Protein AF-A0A9J5XFQ7-F1 (afdb_monomer)

Nearest PDB structures (foldseek):
  2aw5-assembly2_C  TM=8.540E-01  e=1.782E-06  Homo sapiens
  7x11-assembly1_D  TM=8.668E-01  e=4.063E-06  Homo sapiens
  2aw5-assembly1_A-2  TM=8.527E-01  e=4.613E-06  Homo sapiens
  8eyn-assembly1_A  TM=8.524E-01  e=6.333E-06  Homo sapiens
  1do8-assembly1_A  TM=7.911E-01  e=7.189E-06  Homo sapiens

InterPro domains:
  IPR012302 Malic enzyme, NAD-binding [PF03949] (42-78)
  IPR015884 Malic enzyme, conserved site [PS00331] (38-54)
  IPR036291 NAD(P)-binding domain superfamily [SSF51735] (43-79)
  IPR037062 Malic enzyme, N-terminal domain superfamily [G3DSA:3.40.50.10380] (1-39)
  IPR046346 Aminoacid dehydrogenase-like, N-terminal domain superfamily [SSF53223] (1-41)

Sequence (112 aa):
MKVVKQNYGEKVLVQYEDFANHNAFELLVNYGTTHLVFNDDMQGTAAVVLAGLVASLKLLGGSLVDHTFLFFGAGEVSLDFLLKSQVFNRFGRRAMSNSIQVMFHELLHVLS

Secondary structure (DSSP, 8-state):
-HHHHHHH-TT--EEE-S--HHHHHHHHHHHTTTS-EEEIIIIIHHHHHHHHHHHHHHHH-S-GGGS-------TTHHHHHHHHHHHHHHH-HHHHHSS----TTSTTSS--

pLDDT: mean 75.74, std 19.27, range [28.83, 97.5]

Solvent-accessible surface area (backbone atoms only — not comparable to full-atom values): 6834 Å² total; per-residue (Å²): 109,70,66,58,32,73,75,62,36,82,82,43,74,46,79,47,71,95,54,61,69,69,59,43,51,50,52,45,68,76,33,49,88,82,42,52,53,52,39,42,78,38,55,44,49,25,49,54,53,49,50,52,54,61,56,48,33,76,76,71,52,83,56,72,52,80,48,72,61,84,83,88,79,73,92,47,64,54,33,62,53,43,33,50,50,51,49,34,76,73,65,33,73,65,36,56,71,70,31,70,81,72,74,79,76,61,69,73,66,79,79,108

Radius of gyration: 16.8 Å; Cα contacts (8 Å, |Δi|>4): 96; chains: 1; bounding box: 47×30×41 Å

Mean predicted aligned error: 9.03 Å

Organism: Solanum commersonii (NCBI:txid4109)

Foldseek 3Di:
DVVCCVVPNQQDADEAEDDQQVVQVVCCVVPVVRGNYDYCVQQVLLVVVVVVVVVCCVVVPDDLLVDADDDDDDSHVRNVVNNLVVCCVVPHDSSVPRHDPHCPPPPVPVVD

Structure (mmCIF, N/CA/C/O backbone):
data_AF-A0A9J5XFQ7-F1
#
_entry.id   AF-A0A9J5XFQ7-F1
#
loop_
_atom_site.group_PDB
_atom_site.id
_atom_site.type_symbol
_atom_site.label_atom_id
_atom_site.label_alt_id
_atom_site.label_comp_id
_atom_site.label_asym_id
_atom_site.label_entity_id
_atom_site.label_seq_id
_atom_site.pdbx_PDB_ins_code
_atom_site.Cartn_x
_atom_site.Cartn_y
_atom_site.Cartn_z
_atom_site.occupancy
_atom_site.B_iso_or_equiv
_atom_site.auth_seq_id
_atom_site.auth_comp_id
_atom_site.auth_asym_id
_atom_site.auth_atom_id
_atom_site.pdbx_PDB_model_num
ATOM 1 N N . MET A 1 1 ? -12.670 3.572 16.508 1.00 89.06 1 MET A N 1
ATOM 2 C CA . MET A 1 1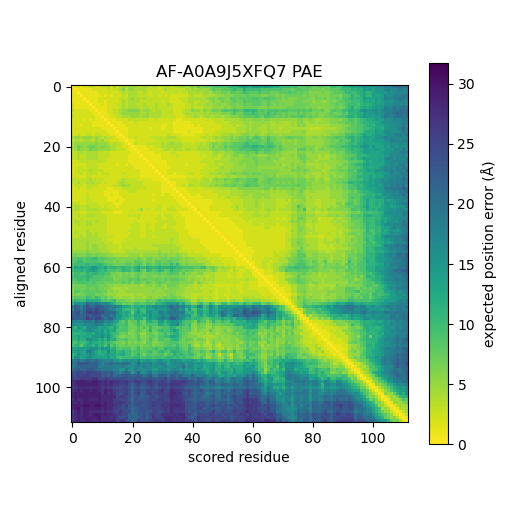 ? -12.997 2.408 15.649 1.00 89.06 1 MET A CA 1
ATOM 3 C C . MET A 1 1 ? -14.231 1.621 16.076 1.00 89.06 1 MET A C 1
ATOM 5 O O . MET A 1 1 ? -15.066 1.362 15.220 1.00 89.06 1 MET A O 1
ATOM 9 N N . LYS A 1 2 ? -14.436 1.341 17.371 1.00 91.31 2 LYS A N 1
ATOM 10 C CA . LYS A 1 2 ? -15.641 0.649 17.873 1.00 91.31 2 LYS A CA 1
ATOM 11 C C . LYS A 1 2 ? -16.976 1.257 17.401 1.00 91.31 2 LYS A C 1
ATOM 13 O O . LYS A 1 2 ? -17.800 0.535 16.861 1.00 91.31 2 LYS A O 1
ATOM 18 N N . VAL A 1 3 ? -17.160 2.573 17.546 1.00 95.69 3 VAL A N 1
ATOM 19 C CA . VAL A 1 3 ? -18.407 3.262 17.139 1.00 95.69 3 VAL A CA 1
ATOM 20 C C . VAL A 1 3 ? -18.652 3.161 15.631 1.00 95.69 3 VAL A C 1
ATOM 22 O O . VAL A 1 3 ? -19.776 2.940 15.200 1.00 95.69 3 VAL A O 1
ATOM 25 N N . VAL A 1 4 ? -17.596 3.257 14.820 1.00 94.62 4 VAL A N 1
ATOM 26 C CA . VAL A 1 4 ? -17.697 3.138 13.356 1.00 94.62 4 VAL A CA 1
ATOM 27 C C . VAL A 1 4 ? -18.188 1.742 12.966 1.00 94.62 4 VAL A C 1
ATOM 29 O O . VAL A 1 4 ? -19.145 1.628 12.208 1.00 94.62 4 VAL A O 1
ATOM 32 N N . LYS A 1 5 ? -17.627 0.680 13.559 1.00 93.75 5 LYS A N 1
ATOM 33 C CA . LYS A 1 5 ? -18.117 -0.693 13.353 1.00 93.75 5 LYS A CA 1
ATOM 34 C C . LYS A 1 5 ? -19.547 -0.903 13.848 1.00 93.75 5 LYS A C 1
ATOM 36 O O . LYS A 1 5 ? -20.323 -1.585 13.191 1.00 93.75 5 LYS A O 1
ATOM 41 N N . GLN A 1 6 ? -19.908 -0.316 14.987 1.00 95.12 6 GLN A N 1
ATOM 42 C CA . GLN A 1 6 ? -21.265 -0.423 15.529 1.00 95.12 6 GLN A CA 1
ATOM 43 C C . GLN A 1 6 ? -22.305 0.227 14.612 1.00 95.12 6 GLN A C 1
ATOM 45 O O . GLN A 1 6 ? -23.381 -0.332 14.429 1.00 95.12 6 GLN A O 1
ATOM 50 N N . ASN A 1 7 ? -21.973 1.372 14.015 1.00 97.50 7 ASN A N 1
ATOM 51 C CA . ASN A 1 7 ? -22.909 2.127 13.187 1.00 97.50 7 ASN A CA 1
ATOM 52 C C . ASN A 1 7 ? -22.972 1.621 11.738 1.00 97.50 7 ASN A C 1
ATOM 54 O O . ASN A 1 7 ? -24.035 1.675 11.127 1.00 97.50 7 ASN A O 1
ATOM 58 N N . TYR A 1 8 ? -21.851 1.142 11.188 1.00 96.62 8 TYR A N 1
ATOM 59 C CA . TYR A 1 8 ? -21.719 0.823 9.759 1.00 96.62 8 TYR A CA 1
ATOM 60 C C . TYR A 1 8 ? -21.391 -0.655 9.472 1.00 96.62 8 TYR A C 1
ATOM 62 O O . TYR A 1 8 ? -21.301 -1.059 8.314 1.00 96.62 8 TYR A O 1
ATOM 70 N N . GLY A 1 9 ? -21.253 -1.480 10.513 1.00 94.62 9 GLY A N 1
ATOM 71 C CA . GLY A 1 9 ? -20.990 -2.917 10.429 1.00 94.62 9 GLY A CA 1
ATOM 72 C C . GLY A 1 9 ? -19.504 -3.293 10.448 1.00 94.62 9 GLY A C 1
ATOM 73 O O . GLY A 1 9 ? -18.618 -2.477 10.214 1.00 94.62 9 GLY A O 1
ATOM 74 N N . GLU A 1 10 ? -19.220 -4.577 10.693 1.00 92.81 10 GLU A N 1
ATOM 75 C CA . GLU A 1 10 ? -17.846 -5.111 10.792 1.00 92.81 10 GLU A CA 1
ATOM 76 C C . GLU A 1 10 ? -17.030 -4.980 9.497 1.00 92.81 10 GLU A C 1
ATOM 78 O O . GLU A 1 10 ? -15.802 -4.971 9.541 1.00 92.81 10 GLU A O 1
ATOM 83 N N . LYS A 1 11 ? -17.707 -4.881 8.347 1.00 94.38 11 LYS A N 1
ATOM 84 C CA . LYS A 1 11 ? -17.084 -4.795 7.018 1.00 94.38 11 LYS A CA 1
ATOM 85 C C . LYS A 1 11 ? -16.907 -3.361 6.510 1.00 94.38 11 LYS A C 1
ATOM 87 O O . LYS A 1 11 ? -16.584 -3.180 5.339 1.00 94.38 11 LYS A O 1
ATOM 92 N N . VAL A 1 12 ? -17.137 -2.353 7.350 1.00 96.88 12 VAL A N 1
ATOM 93 C CA . VAL A 1 12 ? -16.863 -0.963 6.975 1.00 96.88 12 VAL A CA 1
ATOM 94 C C . VAL A 1 12 ? -15.369 -0.786 6.689 1.00 96.88 12 VAL A C 1
ATOM 96 O O . VAL A 1 12 ? -14.528 -1.148 7.512 1.00 96.88 12 VAL A O 1
ATOM 99 N N . LEU A 1 13 ? -15.054 -0.253 5.509 1.00 96.12 13 LEU A N 1
ATOM 100 C CA . LEU A 1 13 ? -13.698 0.133 5.129 1.00 96.12 13 LEU A CA 1
ATOM 101 C C . LEU A 1 13 ? -13.427 1.545 5.648 1.00 96.12 13 LEU A C 1
ATOM 103 O O . LEU A 1 13 ? -14.233 2.448 5.424 1.00 96.12 13 LEU A O 1
ATOM 107 N N . VAL A 1 14 ? -12.300 1.735 6.325 1.00 96.25 14 VAL A N 1
ATOM 108 C CA . VAL A 1 14 ? -11.877 3.041 6.837 1.00 96.25 14 VAL A CA 1
ATOM 109 C C . VAL A 1 14 ? -10.524 3.398 6.232 1.00 96.25 14 VAL A C 1
ATOM 111 O O . VAL A 1 14 ? -9.535 2.705 6.458 1.00 96.25 14 VAL A O 1
ATOM 114 N N . GLN A 1 15 ? -10.492 4.486 5.472 1.00 95.50 15 GLN A N 1
ATOM 115 C CA . GLN A 1 15 ? -9.261 5.089 4.970 1.00 95.50 15 GLN A CA 1
ATOM 116 C C . GLN A 1 15 ? -8.759 6.134 5.973 1.00 95.50 15 GLN A C 1
ATOM 118 O O . GLN A 1 15 ? -9.541 6.961 6.448 1.00 95.50 15 GLN A O 1
ATOM 123 N N . TYR A 1 16 ? -7.464 6.104 6.275 1.00 93.25 16 TYR A N 1
ATOM 124 C CA . TYR A 1 16 ? -6.753 7.195 6.939 1.00 93.25 16 TYR A CA 1
ATOM 125 C C . TYR A 1 16 ? -6.064 8.089 5.906 1.00 93.25 16 TYR A C 1
ATOM 127 O O . TYR A 1 16 ? -5.446 7.564 4.983 1.00 93.25 16 TYR A O 1
ATOM 135 N N . GLU A 1 17 ? -6.130 9.398 6.131 1.00 92.31 17 GLU A N 1
ATOM 136 C CA . GLU A 1 17 ? -5.601 10.450 5.256 1.00 92.31 17 GLU A CA 1
ATOM 137 C C . GLU A 1 17 ? -4.962 11.551 6.107 1.00 92.31 17 GLU A C 1
ATOM 139 O O . GLU A 1 17 ? -5.476 11.844 7.193 1.00 92.31 17 GLU A O 1
ATOM 144 N N . ASP A 1 18 ? -3.884 12.160 5.620 1.00 88.44 18 ASP A N 1
ATOM 145 C CA . ASP A 1 18 ? -3.262 13.375 6.159 1.00 88.44 18 ASP A CA 1
ATOM 146 C C . ASP A 1 18 ? -2.830 13.263 7.635 1.00 88.44 18 ASP A C 1
ATOM 148 O O . ASP A 1 18 ? -2.800 14.237 8.398 1.00 88.44 18 ASP A O 1
ATOM 152 N N . PHE A 1 19 ? -2.466 12.057 8.078 1.00 85.88 19 PHE A N 1
ATOM 153 C CA . PHE A 1 19 ? -1.879 11.857 9.401 1.00 85.88 19 PHE A CA 1
ATOM 154 C C . PHE A 1 19 ? -0.366 12.064 9.351 1.00 85.88 19 PHE A C 1
ATOM 156 O O . PHE A 1 19 ? 0.323 11.524 8.491 1.00 85.88 19 PHE A O 1
ATOM 163 N N . ALA A 1 20 ? 0.185 12.754 10.356 1.00 84.56 20 ALA A N 1
ATOM 164 C CA . ALA A 1 20 ? 1.632 12.787 10.552 1.00 84.56 20 ALA A CA 1
ATOM 165 C C . ALA A 1 20 ? 2.197 11.354 10.608 1.00 84.56 20 ALA A C 1
ATOM 167 O O . ALA A 1 20 ? 1.629 10.499 11.292 1.00 84.56 20 ALA A O 1
ATOM 168 N N . ASN A 1 21 ? 3.329 11.113 9.937 1.00 74.31 21 ASN A N 1
ATOM 169 C CA . ASN A 1 21 ? 3.893 9.777 9.684 1.00 74.31 21 ASN A CA 1
ATOM 170 C C . ASN A 1 21 ? 3.862 8.817 10.882 1.00 74.31 21 ASN A C 1
ATOM 172 O O . ASN A 1 21 ? 3.488 7.655 10.741 1.00 74.31 21 ASN A O 1
ATOM 176 N N . HIS A 1 22 ? 4.250 9.299 12.066 1.00 81.19 22 HIS A N 1
ATOM 177 C CA . HIS A 1 22 ? 4.264 8.483 13.280 1.00 81.19 22 HIS A CA 1
ATOM 178 C C . HIS A 1 22 ? 2.865 7.969 13.646 1.00 81.19 22 HIS A C 1
ATOM 180 O O . HIS A 1 22 ? 2.683 6.775 13.877 1.00 81.19 22 HIS A O 1
ATOM 186 N N . ASN A 1 23 ? 1.869 8.855 13.610 1.00 85.94 23 ASN A N 1
ATOM 187 C CA . ASN A 1 23 ? 0.483 8.526 13.924 1.00 85.94 23 ASN A CA 1
ATOM 188 C C . ASN A 1 23 ? -0.129 7.627 12.846 1.00 85.94 23 ASN A C 1
ATOM 190 O O . ASN A 1 23 ? -0.843 6.683 13.174 1.00 85.94 23 ASN A O 1
ATOM 194 N N . ALA A 1 24 ? 0.164 7.891 11.568 1.00 85.62 24 ALA A N 1
ATOM 195 C CA . ALA A 1 24 ? -0.302 7.061 10.458 1.00 85.62 24 ALA A CA 1
ATOM 196 C C . ALA A 1 24 ? 0.172 5.606 10.621 1.00 85.62 24 ALA A C 1
ATOM 198 O O . ALA A 1 24 ? -0.627 4.668 10.551 1.00 85.62 24 ALA A O 1
ATOM 199 N N . PHE A 1 25 ? 1.460 5.420 10.928 1.00 83.50 25 PHE A N 1
ATOM 200 C CA . PHE A 1 25 ? 2.038 4.101 11.160 1.00 83.50 25 PHE A CA 1
ATOM 201 C C . PHE A 1 25 ? 1.446 3.417 12.399 1.00 83.50 25 PHE A C 1
ATOM 203 O O . PHE A 1 25 ? 1.069 2.246 12.339 1.00 83.50 25 PHE A O 1
ATOM 210 N N . GLU A 1 26 ? 1.316 4.140 13.514 1.00 88.44 26 GLU A N 1
ATOM 211 C CA . GLU A 1 26 ? 0.747 3.595 14.749 1.00 88.44 26 GLU A CA 1
ATOM 212 C C . GLU A 1 26 ? -0.711 3.138 14.555 1.00 88.44 26 GLU A C 1
ATOM 214 O O . GLU A 1 26 ? -1.090 2.044 14.982 1.00 88.44 26 GLU A O 1
ATOM 219 N N . LEU A 1 27 ? -1.526 3.927 13.846 1.00 90.25 27 LEU A N 1
ATOM 220 C CA . LEU A 1 27 ? -2.906 3.569 13.511 1.00 90.25 27 LEU A CA 1
ATOM 221 C C . LEU A 1 27 ? -2.979 2.299 12.656 1.00 90.25 27 LEU A C 1
ATOM 223 O O . LEU A 1 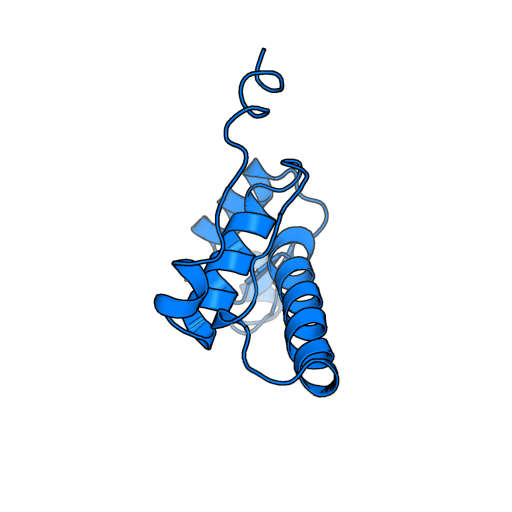27 ? -3.801 1.422 12.935 1.00 90.25 27 LEU A O 1
ATOM 227 N N . LEU A 1 28 ? -2.108 2.168 11.652 1.00 87.94 28 LEU A N 1
ATOM 228 C CA . LEU A 1 28 ? -2.034 0.963 10.826 1.00 87.94 28 LEU A CA 1
ATOM 229 C C . LEU A 1 28 ? -1.637 -0.273 11.638 1.00 87.94 28 LEU A C 1
ATOM 231 O O . LEU A 1 28 ? -2.255 -1.324 11.475 1.00 87.94 28 LEU A O 1
ATOM 235 N N . VAL A 1 29 ? -0.652 -0.165 12.533 1.00 88.06 29 VAL A N 1
ATOM 236 C CA . VAL A 1 29 ? -0.228 -1.286 13.391 1.00 88.06 29 VAL A CA 1
ATOM 237 C C . VAL A 1 29 ? -1.351 -1.708 14.338 1.00 88.06 29 V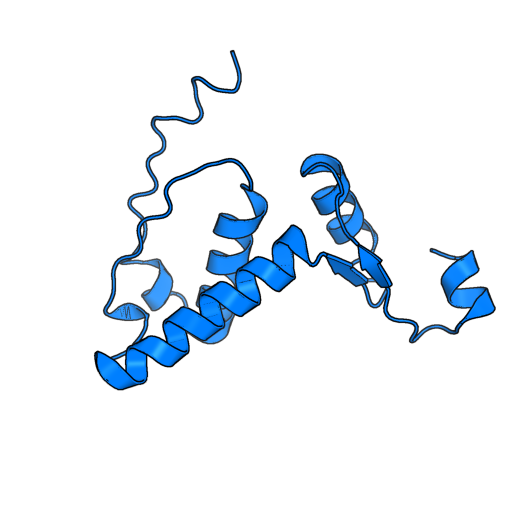AL A C 1
ATOM 239 O O . VAL A 1 29 ? -1.639 -2.899 14.470 1.00 88.06 29 VAL A O 1
ATOM 242 N N . ASN A 1 30 ? -2.021 -0.740 14.963 1.00 92.19 30 ASN A N 1
ATOM 243 C CA . ASN A 1 30 ? -3.047 -1.007 15.966 1.00 92.19 30 ASN A CA 1
ATOM 244 C C . ASN A 1 30 ? -4.339 -1.583 15.368 1.00 92.19 30 ASN A C 1
ATOM 246 O O . ASN A 1 30 ? -5.017 -2.385 16.017 1.00 92.19 30 ASN A O 1
ATOM 250 N N . TYR A 1 31 ? -4.701 -1.190 14.141 1.00 92.88 31 TYR A N 1
ATOM 251 C CA . TYR A 1 31 ? -5.996 -1.549 13.553 1.00 92.88 31 TYR A CA 1
ATOM 252 C C . TYR A 1 31 ? -5.921 -2.443 12.311 1.00 92.88 31 TYR A C 1
ATOM 254 O O . TYR A 1 31 ? -6.920 -3.089 11.995 1.00 92.88 31 TYR A O 1
ATOM 262 N N . GLY A 1 32 ? -4.768 -2.571 11.651 1.00 88.25 32 GLY A N 1
ATOM 263 C CA . GLY A 1 32 ? -4.622 -3.273 10.368 1.00 88.25 32 GLY A CA 1
ATOM 264 C C . GLY A 1 32 ? -4.945 -4.770 10.386 1.00 88.25 32 GLY A C 1
ATOM 265 O O . GLY A 1 32 ? -5.302 -5.334 9.358 1.00 88.25 32 GLY A O 1
ATOM 266 N N . THR A 1 33 ? -4.861 -5.428 11.545 1.00 89.56 33 THR A N 1
ATOM 267 C CA . THR A 1 33 ? -5.189 -6.861 11.691 1.00 89.56 33 THR A CA 1
ATOM 268 C C . THR A 1 33 ? -6.613 -7.115 12.182 1.00 89.56 33 THR A C 1
ATOM 270 O O . THR A 1 33 ? -7.103 -8.240 12.105 1.00 89.56 33 THR A O 1
ATOM 273 N N . THR A 1 34 ? -7.290 -6.088 12.700 1.00 91.12 34 THR A N 1
ATOM 274 C CA . THR A 1 34 ? -8.589 -6.220 13.383 1.00 91.12 34 THR A CA 1
ATOM 275 C C . THR A 1 34 ? -9.723 -5.476 12.676 1.00 91.12 34 THR A C 1
ATOM 277 O O . THR A 1 34 ? -10.902 -5.733 12.945 1.00 91.12 34 THR A O 1
ATOM 280 N N . HIS A 1 35 ? -9.393 -4.537 11.791 1.00 93.62 35 HIS A N 1
ATOM 281 C CA . HIS A 1 35 ? -10.328 -3.696 11.053 1.00 93.62 35 HIS A CA 1
ATOM 282 C C . HIS A 1 35 ? -9.933 -3.668 9.576 1.00 93.62 35 HIS A C 1
ATOM 284 O O . HIS A 1 35 ? -8.762 -3.809 9.234 1.00 93.62 35 HIS A O 1
ATOM 290 N N . LEU A 1 36 ? -10.915 -3.454 8.699 1.00 94.12 36 LEU A N 1
ATOM 291 C CA . LEU A 1 36 ? -10.645 -3.154 7.296 1.00 94.12 36 LEU A CA 1
ATOM 292 C C . LEU A 1 36 ? -10.198 -1.695 7.205 1.00 94.12 36 LEU A C 1
ATOM 294 O O . LEU A 1 36 ? -11.016 -0.795 7.026 1.00 94.12 36 LEU A O 1
ATOM 298 N N . VAL A 1 37 ? -8.903 -1.472 7.410 1.00 94.06 37 VAL A N 1
ATOM 299 C CA . VAL A 1 37 ? -8.276 -0.150 7.363 1.00 94.06 37 VAL A CA 1
ATOM 300 C C . VAL A 1 37 ? -7.128 -0.133 6.368 1.00 94.06 37 VAL A C 1
ATOM 302 O O . VAL A 1 37 ? -6.443 -1.140 6.178 1.00 94.06 37 VAL A O 1
ATOM 305 N N . PHE A 1 38 ? -6.902 1.027 5.770 1.00 91.69 38 PHE A N 1
ATOM 306 C CA . PHE A 1 38 ? -5.682 1.337 5.036 1.00 91.69 38 PHE A CA 1
ATOM 307 C C . PHE A 1 38 ? -5.386 2.835 5.160 1.00 91.69 38 PHE A C 1
ATOM 309 O O . PHE A 1 38 ? -6.253 3.606 5.572 1.00 91.69 38 PHE A O 1
ATOM 316 N N . ASN A 1 39 ? -4.167 3.246 4.835 1.00 90.69 39 ASN A N 1
ATOM 317 C CA . ASN A 1 39 ? -3.790 4.656 4.752 1.00 90.69 39 ASN A CA 1
ATOM 318 C C . ASN A 1 39 ? -3.368 4.967 3.311 1.00 90.69 39 ASN A C 1
ATOM 320 O O . ASN A 1 39 ? -2.557 4.221 2.756 1.00 90.69 39 ASN A O 1
ATOM 324 N N . ASP A 1 40 ? -3.940 6.005 2.703 1.00 89.50 40 ASP A N 1
ATOM 325 C CA . ASP A 1 40 ? -3.713 6.298 1.281 1.00 89.50 40 ASP A CA 1
ATOM 326 C C . ASP A 1 40 ? -2.346 6.939 1.036 1.00 89.50 40 ASP A C 1
ATOM 328 O O . ASP A 1 40 ? -1.610 6.449 0.178 1.00 89.50 40 ASP A O 1
ATOM 332 N N . ASP A 1 41 ? -1.944 7.902 1.874 1.00 84.56 41 ASP A N 1
ATOM 333 C CA . ASP A 1 41 ? -0.616 8.538 1.820 1.00 84.56 41 ASP A CA 1
ATOM 334 C C . ASP A 1 41 ? 0.506 7.493 1.754 1.00 84.56 41 ASP A C 1
ATOM 336 O O . ASP A 1 41 ? 1.446 7.590 0.972 1.00 84.56 41 ASP A O 1
ATOM 340 N N . MET A 1 42 ? 0.369 6.422 2.537 1.00 81.81 42 MET A N 1
ATOM 341 C CA . MET A 1 42 ? 1.348 5.353 2.638 1.00 81.81 42 MET A CA 1
ATOM 342 C C . MET A 1 42 ? 1.110 4.222 1.618 1.00 81.81 42 MET A C 1
ATOM 344 O O . MET A 1 42 ? 1.981 3.898 0.807 1.00 81.81 42 MET A O 1
ATOM 348 N N . GLN A 1 43 ? -0.040 3.542 1.681 1.00 85.00 43 GLN A N 1
ATOM 349 C CA . GLN A 1 43 ? -0.306 2.333 0.887 1.00 85.00 43 GLN A CA 1
ATOM 350 C C . GLN A 1 43 ? -0.854 2.656 -0.507 1.00 85.00 43 GLN A C 1
ATOM 352 O O . GLN A 1 43 ? -0.565 1.908 -1.445 1.00 85.00 43 GLN A O 1
ATOM 357 N N . GLY A 1 44 ? -1.612 3.745 -0.647 1.00 87.06 44 GLY A N 1
ATOM 358 C CA . GLY A 1 44 ? -2.123 4.249 -1.923 1.00 87.06 44 GLY A CA 1
ATOM 359 C C . GLY A 1 44 ? -0.999 4.784 -2.805 1.00 87.06 44 GLY A C 1
ATOM 360 O O . GLY A 1 44 ? -0.838 4.323 -3.941 1.00 87.06 44 GLY A O 1
ATOM 361 N N . THR A 1 45 ? -0.128 5.636 -2.254 1.00 85.62 45 THR A N 1
ATOM 362 C CA . THR A 1 45 ? 1.071 6.134 -2.951 1.00 85.62 45 THR A CA 1
ATOM 363 C C . THR A 1 45 ? 1.990 4.987 -3.382 1.00 85.62 45 THR A C 1
ATOM 365 O O . THR A 1 45 ? 2.410 4.922 -4.541 1.00 85.62 45 THR A O 1
ATOM 368 N N . ALA A 1 46 ? 2.246 4.006 -2.506 1.00 83.75 46 ALA A N 1
ATOM 369 C CA . ALA A 1 46 ? 3.028 2.821 -2.873 1.00 83.75 46 ALA A CA 1
ATOM 370 C C . ALA A 1 46 ? 2.380 2.033 -4.027 1.00 83.75 46 ALA A C 1
ATOM 372 O O . ALA A 1 46 ? 3.071 1.600 -4.954 1.00 83.75 46 ALA A O 1
ATOM 373 N N . ALA A 1 47 ? 1.053 1.877 -4.001 1.00 86.25 47 ALA A N 1
ATOM 374 C CA . ALA A 1 47 ? 0.323 1.140 -5.024 1.00 86.25 47 ALA A CA 1
ATOM 375 C C . ALA A 1 47 ? 0.384 1.832 -6.395 1.00 86.25 47 ALA A C 1
ATOM 377 O O . ALA A 1 47 ? 0.639 1.159 -7.399 1.00 86.25 47 ALA A O 1
ATOM 378 N N . VAL A 1 48 ? 0.192 3.156 -6.463 1.00 89.00 48 VAL A N 1
ATOM 379 C CA . VAL A 1 48 ? 0.233 3.887 -7.743 1.00 89.00 48 V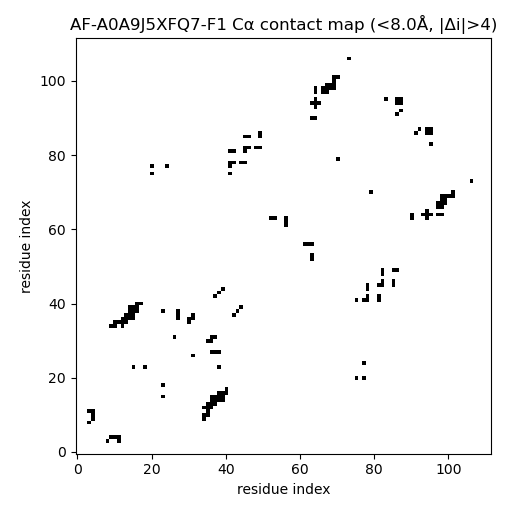AL A CA 1
ATOM 380 C C . VAL A 1 48 ? 1.648 3.936 -8.324 1.00 89.00 48 VAL A C 1
ATOM 382 O O . VAL A 1 48 ? 1.819 3.741 -9.530 1.00 89.00 48 VAL A O 1
ATOM 385 N N . VAL A 1 49 ? 2.675 4.083 -7.479 1.00 87.00 49 VAL A N 1
ATOM 386 C CA . VAL A 1 49 ? 4.080 4.002 -7.908 1.00 87.00 49 VAL A CA 1
ATOM 387 C C . VAL A 1 49 ? 4.377 2.621 -8.490 1.00 87.00 49 VAL A C 1
ATOM 389 O O . VAL A 1 49 ? 4.882 2.521 -9.610 1.00 87.00 49 VAL A O 1
ATOM 392 N N . LEU A 1 50 ? 4.006 1.542 -7.790 1.00 86.00 50 LEU A N 1
ATOM 393 C CA . LEU A 1 50 ? 4.203 0.178 -8.286 1.00 86.00 50 LEU A CA 1
ATOM 394 C C . LEU A 1 50 ? 3.445 -0.078 -9.594 1.00 86.00 50 LEU A C 1
ATOM 396 O O . LEU A 1 50 ? 3.980 -0.724 -10.495 1.00 86.00 50 LEU A O 1
ATOM 400 N N . ALA A 1 51 ? 2.221 0.435 -9.727 1.00 88.88 51 ALA A N 1
ATOM 401 C CA . ALA A 1 51 ? 1.450 0.330 -10.962 1.00 88.88 51 ALA A CA 1
ATOM 402 C C . ALA A 1 51 ? 2.167 1.015 -12.136 1.00 88.88 51 ALA A C 1
ATOM 404 O O . ALA A 1 51 ? 2.245 0.434 -13.221 1.00 88.88 51 ALA A O 1
ATOM 405 N N . GLY A 1 52 ? 2.748 2.198 -11.911 1.00 90.44 52 GLY A N 1
ATOM 406 C CA . GLY A 1 52 ? 3.574 2.900 -12.895 1.00 90.44 52 GLY A CA 1
ATOM 407 C C . GLY A 1 52 ? 4.811 2.097 -13.308 1.00 90.44 52 GLY A C 1
ATOM 408 O O . GLY A 1 52 ? 5.082 1.958 -14.502 1.00 90.44 52 GLY A O 1
ATOM 409 N N . LEU A 1 53 ? 5.509 1.493 -12.340 1.00 87.88 53 LEU A N 1
ATOM 410 C CA . LEU A 1 53 ? 6.654 0.616 -12.605 1.00 87.88 53 LEU A CA 1
ATOM 411 C C . LEU A 1 53 ? 6.255 -0.621 -13.422 1.00 87.88 53 LEU A C 1
ATOM 413 O O . LEU A 1 53 ? 6.898 -0.950 -14.410 1.00 87.88 53 LEU A O 1
ATOM 417 N N . VAL A 1 54 ? 5.168 -1.302 -13.058 1.00 87.38 54 VAL A N 1
ATOM 418 C CA . VAL A 1 54 ? 4.689 -2.478 -13.805 1.00 87.38 54 VAL A CA 1
ATOM 419 C C . VAL A 1 54 ? 4.225 -2.096 -15.213 1.00 87.38 54 VAL A C 1
ATOM 421 O O . VAL A 1 54 ? 4.422 -2.860 -16.159 1.00 87.38 54 VAL A O 1
ATOM 424 N N . ALA A 1 55 ? 3.618 -0.920 -15.379 1.00 92.00 55 ALA A N 1
ATOM 425 C CA . ALA A 1 55 ? 3.211 -0.428 -16.687 1.00 92.00 55 ALA A CA 1
ATOM 426 C C . ALA A 1 55 ? 4.418 -0.122 -17.589 1.00 92.00 55 ALA A C 1
ATOM 428 O O . ALA A 1 55 ? 4.384 -0.473 -18.770 1.00 92.00 55 ALA A O 1
ATOM 429 N N . SER A 1 56 ? 5.491 0.469 -17.050 1.00 90.94 56 SER A N 1
ATOM 430 C CA . SER A 1 56 ? 6.690 0.813 -17.826 1.00 90.94 56 SER A CA 1
ATOM 431 C C . SER A 1 56 ? 7.466 -0.415 -18.315 1.00 90.94 56 SER A C 1
ATOM 433 O O . SER A 1 56 ? 8.039 -0.367 -19.405 1.00 90.94 56 SER A O 1
ATOM 435 N N . LEU A 1 57 ? 7.392 -1.551 -17.609 1.00 88.25 57 LEU A N 1
ATOM 436 C CA . LEU A 1 57 ? 7.971 -2.826 -18.069 1.00 88.25 57 LEU A CA 1
ATOM 437 C C . LEU A 1 57 ? 7.429 -3.275 -19.430 1.00 88.25 57 LEU A C 1
ATOM 439 O O . LEU A 1 57 ? 8.134 -3.945 -20.178 1.00 88.25 57 LEU A O 1
ATOM 443 N N . LYS A 1 58 ? 6.198 -2.891 -19.797 1.00 89.25 58 LYS A N 1
ATOM 444 C CA . LYS A 1 58 ? 5.649 -3.203 -21.129 1.00 89.25 58 LYS A CA 1
ATOM 445 C C . LYS A 1 58 ? 6.413 -2.509 -22.259 1.00 89.25 58 LYS A C 1
ATOM 447 O O . LYS A 1 58 ? 6.384 -2.995 -23.383 1.00 89.25 58 LYS A O 1
ATOM 452 N N . LEU A 1 59 ? 7.054 -1.377 -21.965 1.00 92.06 59 LEU A N 1
ATOM 453 C CA . LEU A 1 59 ? 7.843 -0.599 -22.919 1.00 92.06 59 LEU A CA 1
ATOM 454 C C . LEU A 1 59 ? 9.326 -0.969 -22.863 1.00 92.06 59 LEU A C 1
ATOM 456 O O . LEU A 1 59 ? 9.977 -1.031 -23.900 1.00 92.06 59 LEU A O 1
ATOM 460 N N . LEU A 1 60 ? 9.853 -1.211 -21.661 1.00 88.06 60 LEU A N 1
ATOM 461 C CA . LEU A 1 60 ? 11.268 -1.528 -21.447 1.00 88.06 60 LEU A CA 1
ATOM 462 C C . LEU A 1 60 ? 11.599 -3.001 -21.729 1.00 88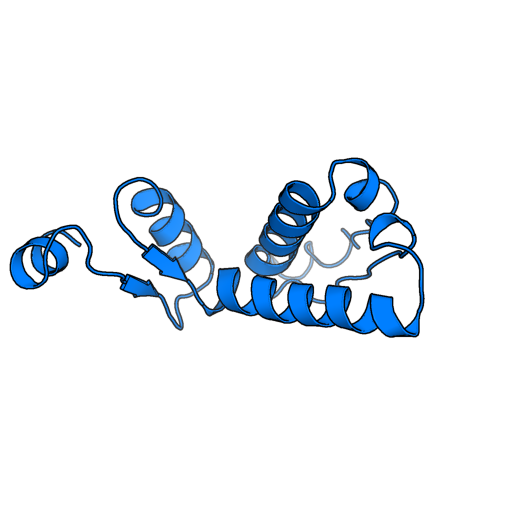.06 60 LEU A C 1
ATOM 464 O O . LEU A 1 60 ? 12.735 -3.319 -22.073 1.00 88.06 60 LEU A O 1
ATOM 468 N N . GLY A 1 61 ? 10.612 -3.892 -21.610 1.00 84.94 61 GLY A N 1
ATOM 469 C CA . GLY A 1 61 ? 10.841 -5.332 -21.562 1.00 84.94 61 GLY A CA 1
ATOM 470 C C . GLY A 1 61 ? 11.497 -5.763 -20.245 1.00 84.94 61 GLY A C 1
ATOM 471 O O . GLY A 1 61 ? 11.929 -4.943 -19.440 1.00 84.94 61 GLY A O 1
ATOM 472 N N . GLY A 1 62 ?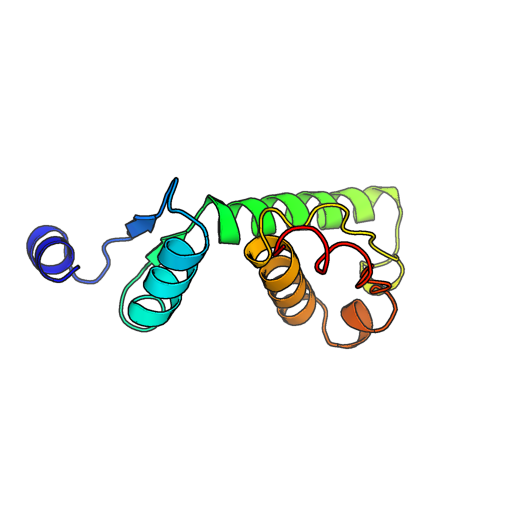 11.559 -7.075 -20.014 1.00 85.44 62 GLY A N 1
ATOM 473 C CA . GLY A 1 62 ? 12.126 -7.630 -18.783 1.00 85.44 62 GLY A CA 1
ATOM 474 C C . GLY A 1 62 ? 11.183 -7.547 -17.580 1.00 85.44 62 GLY A C 1
ATOM 475 O O . GLY A 1 62 ? 9.959 -7.467 -17.712 1.00 85.44 62 GLY A O 1
ATOM 476 N N . SER A 1 63 ? 11.758 -7.648 -16.389 1.00 83.38 63 SER A N 1
ATOM 477 C CA . SER A 1 63 ? 11.055 -7.708 -15.112 1.00 83.38 63 SER A CA 1
ATOM 478 C C . SER A 1 63 ? 11.612 -6.677 -14.130 1.00 83.38 63 SER A C 1
ATOM 480 O O . SER A 1 63 ? 12.715 -6.170 -14.302 1.00 83.38 63 SER A O 1
ATOM 482 N N . LEU A 1 64 ? 10.884 -6.383 -13.046 1.00 79.81 64 LEU A N 1
ATOM 483 C CA . LEU A 1 64 ? 11.355 -5.413 -12.044 1.00 79.81 64 LEU A CA 1
ATOM 484 C C . LEU A 1 64 ? 12.715 -5.782 -11.441 1.00 79.81 64 LEU A C 1
ATOM 486 O O . LEU A 1 64 ? 13.428 -4.893 -10.991 1.00 79.81 64 LEU A O 1
ATOM 490 N N . VAL A 1 65 ? 13.079 -7.071 -11.431 1.00 79.81 65 VAL A N 1
ATOM 491 C CA . VAL A 1 65 ? 14.353 -7.531 -10.854 1.00 79.81 65 VAL A CA 1
ATOM 492 C C . VAL A 1 65 ? 15.560 -7.161 -11.715 1.00 79.81 65 VAL A C 1
ATOM 494 O O . VAL A 1 65 ? 16.690 -7.226 -11.235 1.00 79.81 65 VAL A O 1
ATOM 497 N N . ASP A 1 66 ? 15.315 -6.765 -12.965 1.00 83.19 66 ASP A N 1
ATOM 498 C CA . ASP A 1 66 ? 16.336 -6.368 -13.933 1.00 83.19 66 ASP A CA 1
ATOM 499 C C . ASP A 1 66 ? 16.682 -4.870 -13.826 1.00 83.19 66 ASP A C 1
ATOM 501 O O . ASP A 1 66 ? 17.606 -4.396 -14.486 1.00 83.19 66 ASP A O 1
ATOM 505 N N . HIS A 1 67 ? 15.962 -4.117 -12.985 1.00 80.12 67 HIS A N 1
ATOM 506 C CA . HIS A 1 67 ? 16.112 -2.672 -12.837 1.00 80.12 67 HIS A CA 1
ATOM 507 C C . HIS A 1 67 ? 16.569 -2.273 -11.426 1.00 80.12 67 HIS A C 1
ATOM 509 O O . HIS A 1 67 ? 16.099 -2.794 -10.412 1.00 80.12 67 HIS A O 1
ATOM 515 N N . THR A 1 68 ? 17.459 -1.282 -11.357 1.00 79.00 68 THR A N 1
ATOM 516 C CA . THR A 1 68 ? 17.894 -0.648 -10.105 1.00 79.00 68 THR A CA 1
ATOM 517 C C . THR A 1 68 ? 17.062 0.606 -9.846 1.00 79.00 68 THR A C 1
ATOM 519 O O . THR A 1 68 ? 16.961 1.475 -10.710 1.00 79.00 68 THR A O 1
ATOM 522 N N . PHE A 1 69 ? 16.492 0.715 -8.645 1.00 75.88 69 PHE A N 1
ATOM 523 C CA . PHE A 1 69 ? 15.671 1.853 -8.231 1.00 75.88 69 PHE A CA 1
ATOM 524 C C . PHE A 1 69 ? 16.428 2.732 -7.232 1.00 75.88 69 PHE A C 1
ATOM 526 O O . PHE A 1 69 ? 17.027 2.222 -6.284 1.00 75.88 69 PHE A O 1
ATOM 533 N N . LEU A 1 70 ? 16.379 4.049 -7.442 1.00 76.12 70 LEU A N 1
ATOM 534 C CA . LEU A 1 70 ? 16.859 5.057 -6.499 1.00 76.12 70 LEU A CA 1
ATOM 535 C C . LEU A 1 70 ? 15.653 5.776 -5.895 1.00 76.12 70 LEU A C 1
ATOM 537 O O . LEU A 1 70 ? 14.862 6.375 -6.620 1.00 76.12 70 LEU A O 1
ATOM 541 N N . PHE A 1 71 ? 15.551 5.747 -4.570 1.00 74.75 71 PHE A N 1
ATOM 542 C CA . PHE A 1 71 ? 14.578 6.528 -3.814 1.00 74.75 71 PHE A CA 1
ATOM 543 C C . PHE A 1 71 ? 15.302 7.722 -3.199 1.00 74.75 71 PHE A C 1
ATOM 545 O O . PHE A 1 71 ? 16.216 7.544 -2.394 1.00 74.75 71 PHE A O 1
ATOM 552 N N . PHE A 1 72 ? 14.930 8.929 -3.620 1.00 71.12 72 PHE A N 1
ATOM 553 C CA . PHE A 1 72 ? 15.527 10.177 -3.152 1.00 71.12 72 PHE A CA 1
ATOM 554 C C . PHE A 1 72 ? 14.470 10.999 -2.409 1.00 71.12 72 PHE A C 1
ATOM 556 O O . PHE A 1 72 ? 13.519 11.486 -3.018 1.00 71.12 72 PHE A O 1
ATOM 563 N N . GLY A 1 73 ? 14.635 11.112 -1.088 1.00 63.88 73 GLY A N 1
ATOM 564 C CA . GLY A 1 73 ? 13.688 11.744 -0.167 1.00 63.88 73 GLY A CA 1
ATOM 565 C C . GLY A 1 73 ? 13.294 10.814 0.985 1.00 63.88 73 GLY A C 1
ATOM 566 O O . GLY A 1 73 ? 12.913 9.669 0.764 1.00 63.88 73 GLY A O 1
ATOM 567 N N . ALA A 1 74 ? 13.390 11.309 2.224 1.00 58.06 74 ALA A N 1
ATOM 568 C CA . ALA A 1 74 ? 13.068 10.567 3.453 1.00 58.06 74 ALA A CA 1
ATOM 569 C C . ALA A 1 74 ? 11.760 11.033 4.126 1.00 58.06 74 ALA A C 1
ATOM 571 O O . ALA A 1 74 ? 11.477 10.650 5.260 1.00 58.06 74 ALA A O 1
ATOM 572 N N . GLY A 1 75 ? 10.976 11.875 3.438 1.00 57.44 75 GLY A N 1
ATOM 573 C CA . GLY A 1 75 ? 9.747 12.471 3.975 1.00 57.44 75 GLY A CA 1
ATOM 574 C C . GLY A 1 75 ? 8.691 11.437 4.364 1.00 57.44 75 GLY A C 1
ATOM 575 O O . GLY A 1 75 ? 7.937 11.669 5.299 1.00 57.44 75 GLY A O 1
ATOM 576 N N . GLU A 1 76 ? 8.712 10.265 3.730 1.00 59.00 76 GLU A N 1
ATOM 577 C CA . GLU A 1 76 ? 7.867 9.117 4.045 1.00 59.00 76 GLU A CA 1
ATOM 578 C C . GLU A 1 76 ? 8.737 7.858 4.114 1.00 59.00 76 GLU A C 1
ATOM 580 O O . GLU A 1 76 ? 8.811 7.069 3.173 1.00 59.00 76 GLU A O 1
ATOM 585 N N . VAL A 1 77 ? 9.394 7.626 5.255 1.00 58.38 77 VAL A N 1
ATOM 586 C CA . VAL A 1 77 ? 10.015 6.318 5.573 1.00 58.38 77 VAL A CA 1
ATOM 587 C C . VAL A 1 77 ? 9.017 5.165 5.332 1.00 58.38 77 VAL A C 1
ATOM 589 O O . VAL A 1 77 ? 9.394 4.058 4.950 1.00 58.38 77 VAL A O 1
ATOM 592 N N . SER A 1 78 ? 7.727 5.473 5.473 1.00 60.66 78 SER A N 1
ATOM 593 C CA . SER A 1 78 ? 6.561 4.696 5.075 1.00 60.66 78 SER A CA 1
ATOM 594 C C . SER A 1 78 ? 6.566 4.205 3.625 1.00 60.66 78 SER A C 1
ATOM 596 O O . SER A 1 78 ? 6.329 3.021 3.397 1.00 60.66 78 SER A O 1
ATOM 598 N N . LEU A 1 79 ? 6.815 5.084 2.650 1.00 66.06 79 LEU A N 1
ATOM 599 C CA . LEU A 1 79 ? 6.659 4.785 1.226 1.00 66.06 79 LEU A CA 1
ATOM 600 C C . LEU A 1 79 ? 7.769 3.865 0.726 1.00 66.06 79 LEU A C 1
ATOM 602 O O . LEU A 1 79 ? 7.482 2.859 0.081 1.00 66.06 79 LEU A O 1
ATOM 606 N N . ASP A 1 80 ? 9.025 4.159 1.073 1.00 65.38 80 ASP A N 1
ATOM 607 C CA . ASP A 1 80 ? 10.160 3.288 0.747 1.00 65.38 80 ASP A CA 1
ATOM 608 C C . ASP A 1 80 ? 9.968 1.897 1.373 1.00 65.38 80 ASP A C 1
ATOM 610 O O . ASP A 1 80 ? 10.076 0.877 0.691 1.00 65.38 80 ASP A O 1
ATOM 614 N N . PHE A 1 81 ? 9.587 1.835 2.653 1.00 68.56 81 PHE A N 1
ATOM 615 C CA . PHE A 1 81 ? 9.325 0.569 3.337 1.00 68.56 81 PHE A CA 1
ATOM 616 C C . PHE A 1 81 ? 8.152 -0.210 2.720 1.00 68.56 81 PHE A C 1
ATOM 618 O O . PHE A 1 81 ? 8.253 -1.421 2.492 1.00 68.56 81 PHE A O 1
ATOM 625 N N . LEU A 1 82 ? 7.039 0.459 2.418 1.00 70.44 82 LEU A N 1
ATOM 626 C CA . LEU A 1 82 ? 5.857 -0.193 1.865 1.00 70.44 82 LEU A CA 1
ATOM 627 C C . LEU A 1 82 ? 6.056 -0.625 0.426 1.00 70.44 82 LEU A C 1
ATOM 629 O O . LEU A 1 82 ? 5.693 -1.754 0.101 1.00 70.44 82 LEU A O 1
ATOM 633 N N . LEU A 1 83 ? 6.658 0.209 -0.417 1.00 70.62 83 LEU A N 1
ATOM 634 C CA . LEU A 1 83 ? 6.945 -0.151 -1.796 1.00 70.62 83 LEU A CA 1
ATOM 635 C C . LEU A 1 83 ? 7.910 -1.338 -1.845 1.00 70.62 83 LEU A C 1
ATOM 637 O O . LEU A 1 83 ? 7.660 -2.288 -2.584 1.00 70.62 83 LEU A O 1
ATOM 641 N N . LYS A 1 84 ? 8.928 -1.366 -0.975 1.00 68.62 84 LYS A N 1
ATOM 642 C CA . LYS A 1 84 ? 9.775 -2.550 -0.767 1.00 68.62 84 LYS A CA 1
ATOM 643 C C . LYS A 1 84 ? 8.957 -3.776 -0.380 1.00 68.62 84 LYS A C 1
ATOM 645 O O . LYS A 1 84 ? 9.139 -4.837 -0.973 1.00 68.62 84 LYS A O 1
ATOM 650 N N . SER A 1 85 ? 8.035 -3.644 0.575 1.00 69.56 85 SER A N 1
ATOM 651 C CA . SER A 1 85 ? 7.173 -4.757 0.990 1.00 69.56 85 SER A CA 1
ATOM 652 C C . SER A 1 85 ? 6.274 -5.253 -0.150 1.00 69.56 85 SER A C 1
ATOM 654 O O . SER A 1 85 ? 6.119 -6.460 -0.330 1.00 69.56 85 SER A O 1
ATOM 656 N N . GLN A 1 86 ? 5.722 -4.349 -0.967 1.00 71.38 86 GLN A N 1
ATOM 657 C CA . GLN A 1 86 ? 4.824 -4.693 -2.066 1.00 71.38 86 GLN A CA 1
ATOM 658 C C . GLN A 1 86 ? 5.579 -5.309 -3.243 1.00 71.38 86 GLN A C 1
ATOM 660 O O . GLN A 1 86 ? 5.150 -6.338 -3.768 1.00 71.38 86 GLN A O 1
ATOM 665 N N . VAL A 1 87 ? 6.737 -4.752 -3.609 1.00 70.81 87 VAL A N 1
ATOM 666 C CA . VAL A 1 87 ? 7.634 -5.330 -4.618 1.00 70.81 87 VAL A CA 1
ATOM 667 C C . VAL A 1 87 ? 8.111 -6.710 -4.168 1.00 70.81 87 VAL A C 1
ATOM 669 O O . VAL A 1 87 ? 8.020 -7.667 -4.937 1.00 70.81 87 VAL A O 1
ATOM 672 N N . PHE A 1 88 ? 8.541 -6.859 -2.912 1.00 67.94 88 PHE A N 1
ATOM 673 C CA . PHE A 1 88 ? 8.938 -8.148 -2.346 1.00 67.94 88 PHE A CA 1
ATOM 674 C C . PHE A 1 88 ? 7.802 -9.175 -2.382 1.00 67.94 88 PHE A C 1
ATOM 676 O O . PHE A 1 88 ? 7.999 -10.286 -2.873 1.00 67.94 88 PHE A O 1
ATOM 683 N N . ASN A 1 89 ? 6.613 -8.816 -1.889 1.00 68.75 89 ASN A N 1
ATOM 684 C CA . ASN A 1 89 ? 5.468 -9.727 -1.830 1.00 68.75 89 ASN A CA 1
ATOM 685 C C . ASN A 1 89 ? 4.994 -10.152 -3.224 1.00 68.75 89 ASN A C 1
ATOM 687 O O . ASN A 1 89 ? 4.486 -11.260 -3.389 1.00 68.75 89 ASN A O 1
ATOM 691 N N . ARG A 1 90 ? 5.157 -9.287 -4.231 1.00 69.19 90 ARG A N 1
ATOM 692 C CA . ARG A 1 90 ? 4.679 -9.540 -5.593 1.00 69.19 90 ARG A CA 1
ATOM 693 C C . ARG A 1 90 ? 5.718 -10.211 -6.498 1.00 69.19 90 ARG A C 1
ATOM 695 O O . ARG A 1 90 ? 5.321 -10.997 -7.354 1.00 69.19 90 ARG A O 1
ATOM 702 N N . PHE A 1 91 ? 7.010 -9.931 -6.313 1.00 70.69 91 PHE A N 1
ATOM 703 C CA . PHE A 1 91 ? 8.086 -10.336 -7.236 1.00 70.69 91 PHE A CA 1
ATOM 704 C C . PHE A 1 91 ? 9.259 -11.087 -6.570 1.00 70.69 91 PHE A C 1
ATOM 706 O O . PHE A 1 91 ? 10.145 -11.591 -7.261 1.00 70.69 91 PHE A O 1
ATOM 713 N N . GLY A 1 92 ? 9.251 -11.243 -5.242 1.00 63.47 92 GLY A N 1
ATOM 714 C CA . GLY A 1 92 ? 10.177 -12.096 -4.490 1.00 63.47 92 GLY A CA 1
ATOM 715 C C . GLY A 1 92 ? 11.537 -1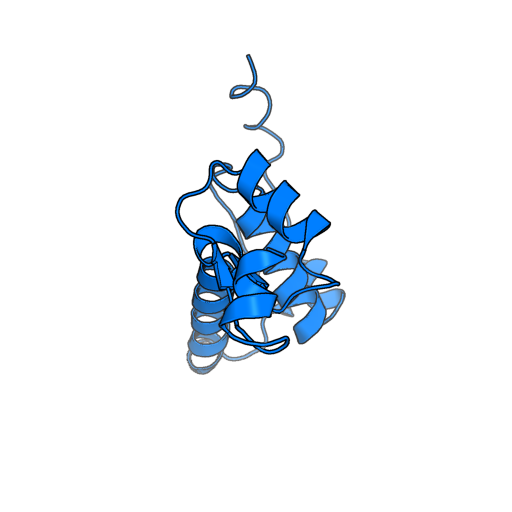1.470 -4.147 1.00 63.47 92 GLY A C 1
ATOM 716 O O . GLY A 1 92 ? 11.913 -10.401 -4.621 1.00 63.47 92 GLY A O 1
ATOM 717 N N . ARG A 1 93 ? 12.320 -12.179 -3.313 1.00 57.09 93 ARG A N 1
ATOM 718 C CA . ARG A 1 93 ? 13.621 -11.736 -2.752 1.00 57.09 93 ARG A CA 1
ATOM 719 C C . ARG A 1 93 ? 14.630 -11.208 -3.779 1.00 57.09 93 ARG A C 1
ATOM 721 O O . ARG A 1 93 ? 15.380 -10.291 -3.463 1.00 57.09 93 ARG A O 1
ATOM 728 N N . ARG A 1 94 ? 14.670 -11.778 -4.989 1.00 54.69 94 ARG A N 1
ATOM 729 C CA . ARG A 1 94 ? 15.622 -11.368 -6.038 1.00 54.69 94 ARG A CA 1
ATOM 730 C C . ARG A 1 94 ? 15.358 -9.954 -6.559 1.00 54.69 94 ARG A C 1
ATOM 732 O O . ARG A 1 94 ? 16.323 -9.256 -6.833 1.00 54.69 94 ARG A O 1
ATOM 739 N N . ALA A 1 95 ? 14.097 -9.513 -6.584 1.0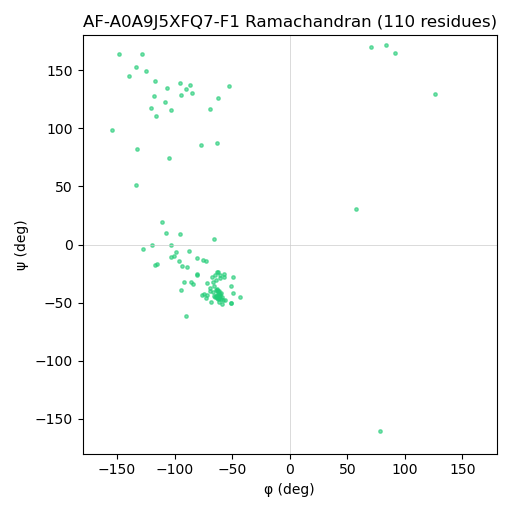0 56.22 95 ALA A N 1
ATOM 740 C CA . ALA A 1 95 ? 13.718 -8.142 -6.944 1.00 56.22 95 ALA A CA 1
ATOM 741 C C . ALA A 1 95 ? 14.325 -7.085 -6.011 1.00 56.22 95 ALA A C 1
ATOM 743 O O . ALA A 1 95 ? 14.566 -5.956 -6.411 1.00 56.22 95 ALA A O 1
ATOM 744 N N . MET A 1 96 ? 14.572 -7.469 -4.759 1.00 54.50 96 MET A N 1
ATOM 745 C CA . MET A 1 96 ? 15.061 -6.587 -3.700 1.00 54.50 96 MET A CA 1
ATOM 746 C C . MET A 1 96 ? 16.589 -6.598 -3.557 1.00 54.50 96 MET A C 1
ATOM 748 O O . MET A 1 96 ? 17.152 -5.696 -2.947 1.00 54.50 96 MET A O 1
ATOM 752 N N . SER A 1 97 ? 17.267 -7.623 -4.086 1.00 49.28 97 SER A N 1
ATOM 753 C CA . SER A 1 97 ? 18.698 -7.872 -3.851 1.00 49.28 97 SER A CA 1
ATOM 754 C C . SER A 1 97 ? 19.630 -7.012 -4.709 1.00 49.28 97 SER A C 1
ATOM 756 O O . SER A 1 97 ? 20.763 -6.782 -4.299 1.00 49.28 97 SER A O 1
ATOM 758 N N . ASN A 1 98 ? 19.181 -6.559 -5.883 1.00 44.16 98 ASN A N 1
ATOM 759 C CA . ASN A 1 98 ? 20.005 -5.779 -6.821 1.00 44.16 98 ASN A CA 1
ATOM 760 C C . ASN A 1 98 ? 19.681 -4.277 -6.801 1.00 44.16 98 ASN A C 1
ATOM 762 O O . ASN A 1 98 ? 20.285 -3.493 -7.533 1.00 44.16 98 ASN A O 1
ATOM 766 N N . SER A 1 99 ? 18.719 -3.876 -5.970 1.00 48.78 99 SER A N 1
ATOM 767 C CA . SER A 1 99 ? 18.030 -2.596 -6.106 1.00 48.78 99 SER A CA 1
ATOM 768 C C . SER A 1 99 ? 17.941 -1.878 -4.769 1.00 48.78 99 SER A C 1
ATOM 770 O O . SER A 1 99 ? 16.854 -1.494 -4.379 1.00 48.78 99 SER A O 1
ATOM 772 N N . ILE A 1 100 ? 19.056 -1.725 -4.047 1.00 46.91 100 ILE A N 1
ATOM 773 C CA . ILE A 1 100 ? 19.163 -0.814 -2.896 1.00 46.91 100 ILE A CA 1
ATOM 774 C C . ILE A 1 100 ? 20.635 -0.405 -2.731 1.00 46.91 100 ILE A C 1
ATOM 776 O O . ILE A 1 100 ? 21.442 -1.100 -2.122 1.00 46.91 100 ILE A O 1
ATOM 780 N N . GLN A 1 101 ? 20.972 0.774 -3.246 1.00 37.53 101 GLN A N 1
ATOM 781 C CA . GLN A 1 101 ? 21.965 1.640 -2.620 1.00 37.53 101 GLN A CA 1
ATOM 782 C C . GLN A 1 101 ? 21.152 2.762 -1.973 1.00 37.53 101 GLN A C 1
ATOM 784 O O . GLN A 1 101 ? 21.006 3.853 -2.513 1.00 37.53 101 GLN A O 1
ATOM 789 N N . VAL A 1 102 ? 20.490 2.439 -0.858 1.00 41.94 102 VAL A N 1
ATOM 790 C CA . VAL A 1 102 ? 19.795 3.450 -0.058 1.00 41.94 102 VAL A CA 1
ATOM 791 C C . VAL A 1 102 ? 20.881 4.308 0.559 1.00 41.94 102 VAL A C 1
ATOM 793 O O . VAL A 1 102 ? 21.724 3.827 1.318 1.00 41.94 102 VAL A O 1
ATOM 796 N N . MET A 1 103 ? 20.868 5.574 0.169 1.00 37.47 103 MET A N 1
ATOM 797 C CA . MET A 1 103 ? 21.734 6.617 0.674 1.00 37.47 103 MET A CA 1
ATOM 798 C C . MET A 1 103 ? 21.436 6.817 2.166 1.00 37.47 103 MET A C 1
ATOM 800 O O . MET A 1 103 ? 20.634 7.653 2.561 1.00 37.47 103 MET A O 1
ATOM 804 N N . PHE A 1 104 ? 22.106 6.035 3.011 1.00 31.72 104 PHE A N 1
ATOM 805 C CA . PHE A 1 104 ? 22.109 6.169 4.472 1.00 31.72 104 PHE A CA 1
ATOM 806 C C . PHE A 1 104 ? 22.769 7.478 4.957 1.00 31.72 104 PHE A C 1
ATOM 808 O O . PHE A 1 104 ? 22.934 7.673 6.157 1.00 31.72 104 PHE A O 1
ATOM 815 N N . HIS A 1 105 ? 23.163 8.379 4.050 1.00 28.83 105 HIS A N 1
ATOM 816 C CA . HIS A 1 105 ? 23.976 9.546 4.386 1.00 28.83 105 HIS A CA 1
ATOM 817 C C . HIS A 1 105 ? 23.157 10.794 4.780 1.00 28.83 105 HIS A C 1
ATOM 819 O O . HIS A 1 105 ? 23.689 11.662 5.466 1.00 28.83 105 HIS A O 1
ATOM 825 N N . GLU A 1 106 ? 21.869 10.906 4.441 1.00 33.25 106 GLU A N 1
ATOM 826 C CA . GLU A 1 106 ? 21.107 12.139 4.743 1.00 33.25 106 GLU A CA 1
ATOM 827 C C . GLU A 1 106 ? 20.204 12.061 5.984 1.00 33.25 106 GLU A C 1
ATOM 829 O O . GLU A 1 106 ? 19.746 13.092 6.474 1.00 33.25 106 GLU A O 1
ATOM 834 N N . LEU A 1 107 ? 20.009 10.879 6.583 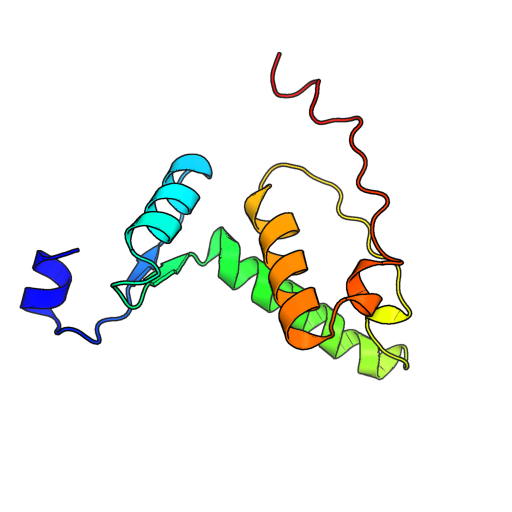1.00 31.23 107 LEU A N 1
ATOM 835 C CA . LEU A 1 107 ? 19.147 10.752 7.768 1.00 31.23 107 LEU A CA 1
ATOM 836 C C . LEU A 1 107 ? 19.783 11.269 9.074 1.00 31.23 107 LEU A C 1
ATOM 838 O O . LEU A 1 107 ? 19.073 11.468 10.055 1.00 31.23 107 LEU A O 1
ATOM 842 N N . LEU A 1 108 ? 21.098 11.518 9.100 1.00 32.47 108 LEU A N 1
ATOM 843 C CA . LEU A 1 108 ? 21.781 12.090 10.271 1.00 32.47 108 LEU A CA 1
ATOM 844 C C . LEU A 1 108 ? 21.638 13.617 10.385 1.00 32.47 108 LEU A C 1
ATOM 846 O O . LEU A 1 108 ? 21.950 14.156 11.440 1.00 32.47 108 LEU A O 1
ATOM 850 N N . HIS A 1 109 ? 21.142 14.309 9.353 1.00 33.56 109 HIS A N 1
ATOM 851 C CA . HIS A 1 109 ? 21.017 15.775 9.361 1.00 33.56 109 HIS A CA 1
ATOM 852 C C . HIS A 1 109 ? 19.595 16.300 9.594 1.00 33.56 109 HIS A C 1
ATOM 854 O O . HIS A 1 109 ? 19.426 17.488 9.841 1.00 33.56 109 HIS A O 1
ATOM 860 N N . VAL A 1 110 ? 18.573 15.440 9.543 1.00 36.12 110 VAL A N 1
ATOM 861 C CA . VAL A 1 110 ? 17.168 15.841 9.774 1.00 36.12 110 VAL A CA 1
ATOM 862 C C . VAL A 1 110 ? 16.706 15.524 11.208 1.00 36.12 110 VAL A C 1
ATOM 864 O O . VAL A 1 110 ? 15.628 15.936 11.622 1.00 36.12 110 VAL A O 1
ATOM 867 N N . LEU A 1 111 ? 17.538 14.835 11.999 1.00 32.72 111 LEU A N 1
ATOM 868 C CA . LEU A 1 111 ? 17.303 14.555 13.424 1.00 32.72 111 LEU A CA 1
ATOM 869 C C . LEU A 1 111 ? 18.262 15.318 14.364 1.00 32.72 111 LEU A C 1
ATOM 871 O O . LEU A 1 111 ? 18.419 14.922 15.519 1.00 32.72 111 LEU A O 1
ATOM 875 N N . SER A 1 112 ? 18.886 16.401 13.884 1.00 33.31 112 SER A N 1
ATOM 876 C CA . SER A 1 112 ? 19.658 17.357 14.697 1.00 33.31 112 SER A CA 1
ATOM 877 C C . SER A 1 112 ? 18.977 18.714 14.761 1.00 33.31 112 SER A C 1
ATOM 879 O O . SER A 1 112 ? 18.629 19.204 13.663 1.00 33.31 112 SER A O 1
#